Protein AF-A0A498KZR7-F1 (afdb_monomer_lite)

Secondary structure (DSSP, 8-state):
------EEEETTEEEESSS-EEEEEEE-TTS-TTT-HHHHHHHHHHHHHHTT--EEEEEE---STHHHHHHHHHHHHT--EEE----HHHHGGGHHHHHHHHHHHH-SEEEEEE-S--HHHHHHHHHHHHHT-GGGEEEEETTTS-GGGGGS----TT-

Sequence (159 aa):
MSTTAPSRSWHGVQITEQDGLSVAIVGSRSFPFEQAPVRCVEAVGQALLDTGWPVAEVVSGGADGVDTAAAALADVGNIPLTVLEPDWDTYGEAAGPRRNTKIVRRADAVLAFWNETSPGTRDTLAKARAVLGDDQIALRGIGDADPDLQLIDPVDPNQ

Structure (mmCIF, N/CA/C/O backbone):
data_AF-A0A498KZR7-F1
#
_entry.id   AF-A0A498KZR7-F1
#
loop_
_atom_site.group_PDB
_atom_site.id
_atom_site.type_symbol
_atom_site.label_atom_id
_atom_site.label_alt_id
_atom_site.label_comp_id
_atom_site.label_asym_id
_atom_site.label_entity_id
_atom_site.label_seq_id
_atom_site.pdbx_PDB_ins_code
_atom_site.Cartn_x
_atom_site.Cartn_y
_atom_site.Cartn_z
_atom_site.occupancy
_atom_site.B_iso_or_equiv
_atom_site.auth_seq_id
_atom_site.auth_comp_id
_atom_site.auth_asym_id
_atom_site.auth_atom_id
_atom_site.pdbx_PDB_model_num
ATOM 1 N N . MET A 1 1 ? -35.722 -3.483 10.105 1.00 39.53 1 MET A N 1
ATOM 2 C CA . MET A 1 1 ? -34.731 -4.271 10.863 1.00 39.53 1 MET A CA 1
ATOM 3 C C . MET A 1 1 ? -33.379 -3.893 10.286 1.00 39.53 1 MET A C 1
ATOM 5 O O . MET A 1 1 ? -33.073 -4.339 9.191 1.00 39.53 1 MET A O 1
ATOM 9 N N . SER A 1 2 ? -32.665 -2.955 10.916 1.00 44.94 2 SER A N 1
ATOM 10 C CA . SER A 1 2 ? -31.306 -2.596 10.488 1.00 44.94 2 SER A CA 1
ATOM 11 C C . SER A 1 2 ? -30.377 -3.700 10.954 1.00 44.94 2 SER A C 1
ATOM 13 O O . SER A 1 2 ? -30.120 -3.824 12.148 1.00 44.94 2 SER A O 1
ATOM 15 N N . THR A 1 3 ? -29.935 -4.536 10.024 1.00 46.62 3 THR A N 1
ATOM 16 C CA . THR A 1 3 ? -28.820 -5.446 10.257 1.00 46.62 3 THR A CA 1
ATOM 17 C C . THR A 1 3 ? -27.573 -4.574 10.324 1.00 46.62 3 THR A C 1
ATOM 19 O O . THR A 1 3 ? -27.118 -4.082 9.297 1.00 46.62 3 THR A O 1
ATOM 22 N N . THR A 1 4 ? -27.078 -4.290 11.527 1.00 52.12 4 THR A N 1
ATOM 23 C CA . THR A 1 4 ? -25.771 -3.650 11.700 1.00 52.12 4 THR A CA 1
ATOM 24 C C . THR A 1 4 ? -24.733 -4.574 11.068 1.00 52.12 4 THR A C 1
ATOM 26 O O . THR A 1 4 ? -24.660 -5.743 11.453 1.00 52.12 4 THR A O 1
ATOM 29 N N . ALA A 1 5 ? -23.991 -4.098 10.067 1.00 55.53 5 ALA A N 1
ATOM 30 C CA . ALA A 1 5 ? -22.894 -4.870 9.496 1.00 55.53 5 ALA A CA 1
ATOM 31 C C . ALA A 1 5 ? -21.871 -5.263 10.566 1.00 55.53 5 ALA A C 1
ATOM 33 O O . ALA A 1 5 ? -21.734 -4.559 11.573 1.00 55.53 5 ALA A O 1
ATOM 34 N N . PRO A 1 6 ? -21.134 -6.364 10.355 1.00 58.59 6 PRO A N 1
ATOM 35 C CA . PRO A 1 6 ? -20.014 -6.703 11.212 1.00 58.59 6 PRO A CA 1
ATOM 36 C C . PRO A 1 6 ? -18.941 -5.608 11.103 1.00 58.59 6 PRO A C 1
ATOM 38 O O . PRO A 1 6 ? -18.223 -5.514 10.111 1.00 58.59 6 PRO A O 1
ATOM 41 N N . SER A 1 7 ? -18.842 -4.776 12.138 1.00 70.38 7 SER A N 1
ATOM 42 C CA . SER A 1 7 ? -17.731 -3.855 12.360 1.00 70.38 7 SER A CA 1
ATOM 43 C C . SER A 1 7 ? -16.941 -4.310 13.584 1.00 70.38 7 SER A C 1
ATOM 45 O O . SER A 1 7 ? -17.507 -4.723 14.602 1.00 70.38 7 SER A O 1
ATOM 47 N N . ARG A 1 8 ? -15.610 -4.296 13.482 1.00 82.25 8 ARG A N 1
ATOM 48 C CA . ARG A 1 8 ? -14.709 -4.624 14.593 1.00 82.25 8 ARG A CA 1
ATOM 49 C C . ARG A 1 8 ? -13.479 -3.735 14.569 1.00 82.25 8 ARG A C 1
ATOM 51 O O . ARG A 1 8 ? -13.087 -3.231 13.525 1.00 82.25 8 ARG A O 1
ATOM 58 N N . SER A 1 9 ? -12.838 -3.585 15.719 1.00 78.38 9 SER A N 1
ATOM 59 C CA . SER A 1 9 ? -11.558 -2.891 15.828 1.00 78.38 9 SER A CA 1
ATOM 60 C C . SER A 1 9 ? -10.420 -3.894 15.984 1.00 78.38 9 SER A C 1
ATOM 62 O O . SER A 1 9 ? -10.480 -4.748 16.871 1.00 78.38 9 SER A O 1
ATOM 64 N N . TRP A 1 10 ? -9.363 -3.755 15.191 1.00 77.69 10 TRP A N 1
ATOM 65 C CA . TRP A 1 10 ? -8.084 -4.430 15.417 1.00 77.69 10 TRP A CA 1
ATOM 66 C C . TRP A 1 10 ? -7.028 -3.373 15.722 1.00 77.69 10 TRP A C 1
ATOM 68 O O . TRP A 1 10 ? -6.787 -2.510 14.890 1.00 77.69 10 TRP A O 1
ATOM 78 N N . HIS A 1 11 ? -6.453 -3.386 16.930 1.00 75.12 11 HIS A N 1
ATOM 79 C CA . HIS A 1 11 ? -5.460 -2.389 17.369 1.00 75.12 11 HIS A CA 1
ATOM 80 C C . HIS A 1 11 ? -5.849 -0.929 17.033 1.00 75.12 11 HIS A C 1
ATOM 82 O O . HIS A 1 11 ? -5.012 -0.117 16.668 1.00 75.12 11 HIS A O 1
ATOM 88 N N . GLY A 1 12 ? -7.142 -0.596 17.132 1.00 78.62 12 GLY A N 1
ATOM 89 C CA . GLY A 1 12 ? -7.685 0.729 16.797 1.00 78.62 12 GLY A CA 1
ATOM 90 C C . GLY A 1 12 ? -8.119 0.914 15.335 1.00 78.62 12 GLY A C 1
ATOM 91 O O . GLY A 1 12 ? -9.002 1.734 15.082 1.00 78.62 12 GLY A O 1
ATOM 92 N N . VAL A 1 13 ? -7.598 0.116 14.396 1.00 81.75 13 VAL A N 1
ATOM 93 C CA . VAL A 1 13 ? -8.016 0.123 12.986 1.00 81.75 13 VAL A CA 1
ATOM 94 C C . VAL A 1 13 ? -9.455 -0.367 12.902 1.00 81.75 13 VAL A C 1
ATOM 96 O O . VAL A 1 13 ? -9.784 -1.452 13.395 1.00 81.75 13 VAL A O 1
ATOM 99 N N . GLN A 1 14 ? -10.321 0.441 12.294 1.00 85.19 14 GLN A N 1
ATOM 100 C CA . GLN A 1 14 ? -11.711 0.067 12.063 1.00 85.19 14 GLN A CA 1
ATOM 101 C C . GLN A 1 14 ? -11.772 -0.883 10.870 1.00 85.19 14 GLN A C 1
ATOM 103 O O . GLN A 1 14 ? -11.414 -0.496 9.764 1.00 85.19 14 GLN A O 1
ATOM 108 N N . ILE A 1 15 ? -12.225 -2.114 11.092 1.00 86.19 15 ILE A N 1
ATOM 109 C CA . ILE A 1 15 ? -12.448 -3.109 10.044 1.00 86.19 15 ILE A CA 1
ATOM 110 C C . ILE A 1 15 ? -13.954 -3.253 9.847 1.00 86.19 15 ILE A C 1
ATOM 112 O O . ILE A 1 15 ? -14.672 -3.599 10.790 1.00 86.19 15 ILE A O 1
ATOM 116 N N . THR A 1 16 ? -14.435 -2.987 8.636 1.00 85.88 16 THR A N 1
ATOM 117 C CA . THR A 1 16 ? -15.866 -3.028 8.316 1.00 85.88 16 THR A CA 1
ATOM 118 C C . THR A 1 16 ? -16.101 -3.456 6.873 1.00 85.88 16 THR A C 1
ATOM 120 O O . THR A 1 16 ? -15.510 -2.909 5.948 1.00 85.88 16 THR A O 1
ATOM 123 N N . GLU A 1 17 ? -16.984 -4.437 6.679 1.00 75.50 17 GLU A N 1
ATOM 124 C CA . GLU A 1 17 ? -17.367 -4.909 5.340 1.00 75.50 17 GLU A CA 1
ATOM 125 C C . GLU A 1 17 ? -18.288 -3.915 4.614 1.00 75.50 17 GLU A C 1
ATOM 127 O O . GLU A 1 17 ? -18.304 -3.862 3.387 1.00 75.50 17 GLU A O 1
ATOM 132 N N . GLN A 1 18 ? -19.063 -3.125 5.365 1.00 72.94 18 GLN A N 1
ATOM 133 C CA . GLN A 1 18 ? -19.881 -2.031 4.834 1.00 72.94 18 GLN A CA 1
ATOM 134 C C . GLN A 1 18 ? -19.150 -0.703 5.048 1.00 72.94 18 GLN A C 1
ATOM 136 O O . GLN A 1 18 ? -18.655 -0.445 6.143 1.00 72.94 18 GLN A O 1
ATOM 141 N N . ASP A 1 19 ? -19.073 0.126 4.006 1.00 81.81 19 ASP A N 1
ATOM 142 C CA . ASP A 1 19 ? -18.469 1.471 4.015 1.00 81.81 19 ASP A CA 1
ATOM 143 C C . ASP A 1 19 ? -16.951 1.536 4.309 1.00 81.81 19 ASP A C 1
ATOM 145 O O . ASP A 1 19 ? -16.396 2.623 4.475 1.00 81.81 19 ASP A O 1
ATOM 149 N N . GLY A 1 20 ? -16.264 0.389 4.361 1.00 91.12 20 GLY A N 1
ATOM 150 C CA . GLY A 1 20 ? -14.807 0.313 4.474 1.00 91.12 20 GLY A CA 1
ATOM 151 C C . GLY A 1 20 ? -14.112 0.453 3.119 1.00 91.12 20 GLY A C 1
ATOM 152 O O . GLY A 1 20 ? -14.661 0.090 2.081 1.00 91.12 20 GLY A O 1
ATOM 153 N N . LEU A 1 21 ? -12.885 0.966 3.138 1.00 97.19 21 LEU A N 1
ATOM 154 C CA . LEU A 1 21 ? -12.061 1.168 1.954 1.00 97.19 21 LEU A CA 1
ATOM 155 C C . LEU A 1 21 ? -11.276 -0.095 1.599 1.00 97.19 21 LEU A C 1
ATOM 157 O O . LEU A 1 21 ? -10.760 -0.798 2.475 1.00 97.19 21 LEU A O 1
ATOM 161 N N . SER A 1 22 ? -11.113 -0.330 0.302 1.00 98.12 22 SER A N 1
ATOM 162 C CA . SER A 1 22 ? -10.082 -1.214 -0.230 1.00 98.12 22 SER A CA 1
ATOM 163 C C . SER A 1 22 ? -8.754 -0.463 -0.210 1.00 98.12 22 SER A C 1
ATOM 165 O O . SER A 1 22 ? -8.512 0.398 -1.059 1.00 98.12 22 SER A O 1
ATOM 167 N N . VAL A 1 23 ? -7.892 -0.741 0.768 1.00 98.56 23 VAL A N 1
ATOM 168 C CA . VAL A 1 23 ? -6.634 -0.001 0.939 1.00 98.56 23 VAL A CA 1
ATOM 169 C C . VAL A 1 23 ? -5.493 -0.769 0.287 1.00 98.56 23 VAL A C 1
ATOM 171 O O . VAL A 1 23 ? -5.151 -1.875 0.703 1.00 98.56 23 VAL A O 1
ATOM 174 N N . ALA A 1 24 ? -4.865 -0.177 -0.727 1.00 98.75 24 ALA A N 1
ATOM 175 C CA . ALA A 1 24 ? -3.636 -0.720 -1.281 1.00 98.75 24 ALA A CA 1
ATOM 176 C C . ALA A 1 24 ? -2.450 -0.393 -0.376 1.00 98.75 24 ALA A C 1
ATOM 178 O O . ALA A 1 24 ? -2.153 0.780 -0.161 1.00 98.75 24 ALA A O 1
ATOM 179 N N . ILE A 1 25 ? -1.741 -1.415 0.095 1.00 98.56 25 ILE A N 1
ATOM 180 C CA . ILE A 1 25 ? -0.497 -1.254 0.848 1.00 98.56 25 ILE A CA 1
ATOM 181 C C . ILE A 1 25 ? 0.647 -1.730 -0.039 1.00 98.56 25 ILE A C 1
ATOM 183 O O . ILE A 1 25 ? 0.703 -2.894 -0.428 1.00 98.56 25 ILE A O 1
ATOM 187 N N . VAL A 1 26 ? 1.537 -0.810 -0.406 1.00 98.25 26 VAL A N 1
ATOM 188 C CA . VAL A 1 26 ? 2.586 -1.042 -1.410 1.00 98.25 26 VAL A CA 1
ATOM 189 C C . VAL A 1 26 ? 3.891 -0.384 -0.997 1.00 98.25 26 VAL A C 1
ATOM 191 O O . VAL A 1 26 ? 3.899 0.609 -0.271 1.00 98.25 26 VAL A O 1
ATOM 194 N N . GLY A 1 27 ? 5.021 -0.855 -1.515 1.00 95.50 27 GLY A N 1
ATOM 195 C CA . GLY A 1 27 ? 6.265 -0.140 -1.267 1.00 95.50 27 GLY A CA 1
ATOM 196 C C . GLY A 1 27 ? 7.527 -0.819 -1.764 1.00 95.50 27 GLY A C 1
ATOM 197 O O . GLY A 1 27 ? 7.491 -1.631 -2.685 1.00 95.50 27 GLY A O 1
ATOM 198 N N . SER A 1 28 ? 8.666 -0.385 -1.224 1.00 93.06 28 SER A N 1
ATOM 199 C CA . SER A 1 28 ? 9.974 -0.907 -1.632 1.00 93.06 28 SER A CA 1
ATOM 200 C C . SER A 1 28 ? 10.180 -2.349 -1.175 1.00 93.06 28 SER A C 1
ATOM 202 O O . SER A 1 28 ? 9.816 -2.717 -0.059 1.00 93.06 28 SER A O 1
ATOM 204 N N . ARG A 1 29 ? 10.897 -3.120 -1.995 1.00 92.44 29 ARG A N 1
ATOM 205 C CA . ARG A 1 29 ? 11.404 -4.451 -1.626 1.00 92.44 29 ARG A CA 1
ATOM 206 C C . ARG A 1 29 ? 12.523 -4.396 -0.589 1.00 92.44 29 ARG A C 1
ATOM 208 O O . ARG A 1 29 ? 12.755 -5.370 0.102 1.00 92.44 29 ARG A O 1
ATOM 215 N N . SER A 1 30 ? 13.177 -3.241 -0.447 1.00 89.19 30 SER A N 1
ATOM 216 C CA . SER A 1 30 ? 14.202 -3.011 0.578 1.00 89.19 30 SER A CA 1
ATOM 217 C C . SER A 1 30 ? 13.623 -2.807 1.984 1.00 89.19 30 SER A C 1
ATOM 219 O O . SER A 1 30 ? 14.363 -2.469 2.901 1.00 89.19 30 SER A O 1
ATOM 221 N N . PHE A 1 31 ? 12.300 -2.895 2.155 1.00 89.19 31 PHE A N 1
ATOM 222 C CA . PHE A 1 31 ? 11.686 -2.869 3.478 1.00 89.19 31 PHE A CA 1
ATOM 223 C C . PHE A 1 31 ? 12.055 -4.165 4.213 1.00 89.19 31 PHE A C 1
ATOM 225 O O . PHE A 1 31 ? 11.819 -5.238 3.655 1.00 89.19 31 PHE A O 1
ATOM 232 N N . PRO A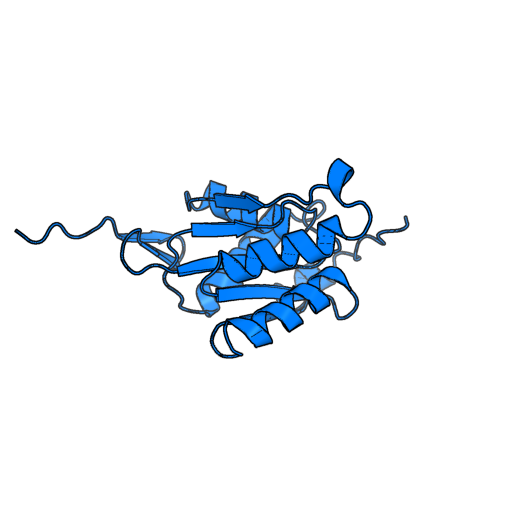 1 32 ? 12.639 -4.097 5.421 1.00 89.75 32 PRO A N 1
ATOM 233 C CA . PRO A 1 32 ? 13.440 -5.188 5.979 1.00 89.75 32 PRO A CA 1
ATOM 234 C C . PRO A 1 32 ? 12.595 -6.278 6.662 1.00 89.75 32 PRO A C 1
ATOM 236 O O . PRO A 1 32 ? 12.803 -6.628 7.826 1.00 89.75 32 PRO A O 1
ATOM 239 N N . PHE A 1 33 ? 11.605 -6.815 5.945 1.00 90.12 33 PHE A N 1
ATOM 240 C CA . PHE A 1 33 ? 10.659 -7.786 6.493 1.00 90.12 33 PHE A CA 1
ATOM 241 C C . PHE A 1 33 ? 11.346 -9.075 6.952 1.00 90.12 33 PHE A C 1
ATOM 243 O O . PHE A 1 33 ? 10.995 -9.610 7.996 1.00 90.12 33 PHE A O 1
ATOM 250 N N . GLU A 1 34 ? 12.345 -9.564 6.217 1.00 88.75 34 GLU A N 1
ATOM 251 C CA . GLU A 1 34 ? 13.071 -10.778 6.605 1.00 88.75 34 GLU A CA 1
ATOM 252 C C . GLU A 1 34 ? 13.878 -10.589 7.897 1.00 88.75 34 GLU A C 1
ATOM 254 O O . GLU A 1 34 ? 13.995 -11.517 8.697 1.00 88.75 34 GLU A O 1
ATOM 259 N N . GLN A 1 35 ? 14.415 -9.386 8.122 1.00 88.81 35 GLN A N 1
ATOM 260 C CA . GLN A 1 35 ? 15.232 -9.082 9.297 1.00 88.81 35 GLN A CA 1
ATOM 261 C C . GLN A 1 35 ? 14.370 -8.799 10.533 1.00 88.81 35 GLN A C 1
ATOM 263 O O . GLN A 1 35 ? 14.739 -9.185 11.643 1.00 88.81 35 GLN A O 1
ATOM 268 N N . ALA A 1 36 ? 13.229 -8.125 10.362 1.00 90.12 36 ALA A N 1
ATOM 269 C CA . ALA A 1 36 ? 12.359 -7.727 11.465 1.00 90.12 36 ALA A CA 1
ATOM 270 C C . ALA A 1 36 ? 10.864 -7.839 11.115 1.00 90.12 36 ALA A C 1
ATOM 272 O O . ALA A 1 36 ? 10.152 -6.832 11.096 1.00 90.12 36 ALA A O 1
ATOM 273 N N . PRO A 1 37 ? 10.341 -9.061 10.910 1.00 91.38 37 PRO A N 1
ATOM 274 C CA . PRO A 1 37 ? 8.985 -9.268 10.402 1.00 91.38 37 PRO A CA 1
ATOM 275 C C . PRO A 1 37 ? 7.913 -8.689 11.328 1.00 91.38 37 PRO A C 1
ATOM 277 O O . PRO A 1 37 ? 6.992 -8.025 10.864 1.00 91.38 37 PRO A O 1
ATOM 280 N N . VAL A 1 38 ? 8.060 -8.875 12.645 1.00 91.50 38 VAL A N 1
ATOM 281 C CA . VAL A 1 38 ? 7.106 -8.349 13.637 1.00 91.50 38 VAL A CA 1
ATOM 282 C C . VAL A 1 38 ? 7.059 -6.822 13.589 1.00 91.50 38 VAL A C 1
ATOM 284 O O . VAL A 1 38 ? 5.981 -6.258 13.429 1.00 91.50 38 VAL A O 1
ATOM 287 N N . ARG A 1 39 ? 8.222 -6.158 13.624 1.00 89.50 39 ARG A N 1
ATOM 288 C CA . ARG A 1 39 ? 8.304 -4.689 13.564 1.00 89.50 39 ARG A CA 1
ATOM 289 C C . ARG A 1 39 ? 7.777 -4.143 12.247 1.00 89.50 39 ARG A C 1
ATOM 291 O O . ARG A 1 39 ? 7.112 -3.119 12.228 1.00 89.50 39 ARG A O 1
ATOM 298 N N . CYS A 1 40 ? 8.039 -4.831 11.140 1.00 91.88 40 CYS A N 1
ATOM 299 C CA . CYS A 1 40 ? 7.493 -4.473 9.839 1.00 91.88 40 CYS A CA 1
ATOM 300 C C . CYS A 1 40 ? 5.959 -4.539 9.820 1.00 91.88 40 CYS A C 1
ATOM 302 O O . CYS A 1 40 ? 5.325 -3.627 9.294 1.00 91.88 40 CYS A O 1
ATOM 304 N N . VAL A 1 41 ? 5.354 -5.572 10.413 1.00 94.06 41 VAL A N 1
ATOM 305 C CA . VAL A 1 41 ? 3.890 -5.665 10.545 1.00 94.06 41 VAL A CA 1
ATOM 306 C C . VAL A 1 41 ? 3.345 -4.560 11.450 1.00 94.06 41 VAL A C 1
ATOM 308 O O . VAL A 1 41 ? 2.359 -3.921 11.090 1.00 94.06 41 VAL A O 1
ATOM 311 N N . GLU A 1 42 ? 3.993 -4.293 12.585 1.00 91.31 42 GLU A N 1
ATOM 312 C CA . GLU A 1 42 ? 3.615 -3.210 13.504 1.00 91.31 42 GLU A CA 1
ATOM 313 C C . GLU A 1 42 ? 3.698 -1.838 12.827 1.00 91.31 42 GLU A C 1
ATOM 315 O O . GLU A 1 42 ? 2.752 -1.061 12.901 1.00 91.31 42 GLU A O 1
ATOM 320 N N . ALA A 1 43 ? 4.776 -1.572 12.092 1.00 91.81 43 ALA A N 1
ATOM 321 C CA . ALA A 1 43 ? 4.986 -0.352 11.321 1.00 91.81 43 ALA A CA 1
ATOM 322 C C . ALA A 1 43 ? 3.891 -0.130 10.267 1.00 91.81 43 ALA A C 1
ATOM 324 O O . ALA A 1 43 ? 3.350 0.971 10.144 1.00 91.81 43 ALA A O 1
ATOM 325 N N . VAL A 1 44 ? 3.531 -1.176 9.513 1.00 95.12 44 VAL A N 1
ATOM 326 C CA . VAL A 1 44 ? 2.440 -1.093 8.530 1.00 95.12 44 VAL A CA 1
ATOM 327 C C . VAL A 1 44 ? 1.090 -0.910 9.224 1.00 95.12 44 VAL A C 1
ATOM 329 O O . VAL A 1 44 ? 0.302 -0.064 8.801 1.00 95.12 44 VAL A O 1
ATOM 332 N N . GLY A 1 45 ? 0.835 -1.645 10.307 1.00 94.12 45 GLY A N 1
ATOM 333 C CA . GLY A 1 45 ? -0.391 -1.530 11.094 1.00 94.12 45 GLY A CA 1
ATOM 334 C C . GLY A 1 45 ? -0.570 -0.144 11.713 1.00 94.12 45 GLY A C 1
ATOM 335 O O . GLY A 1 45 ? -1.656 0.427 11.629 1.00 94.12 45 GLY A O 1
ATOM 336 N N . GLN A 1 46 ? 0.498 0.432 12.265 1.00 92.00 46 GLN A N 1
ATOM 337 C CA . GLN A 1 46 ? 0.491 1.775 12.836 1.00 92.00 46 GLN A CA 1
ATOM 338 C C . GLN A 1 46 ? 0.282 2.836 11.755 1.00 92.00 46 GLN A C 1
ATOM 340 O O . GLN A 1 46 ? -0.562 3.712 11.914 1.00 92.00 46 GLN A O 1
ATOM 345 N N . ALA A 1 47 ? 0.975 2.734 10.619 1.00 94.69 47 ALA A N 1
ATOM 346 C CA . ALA A 1 47 ? 0.770 3.671 9.521 1.00 94.69 47 ALA A CA 1
ATOM 347 C C . ALA A 1 47 ? -0.661 3.614 8.970 1.00 94.69 47 ALA A C 1
ATOM 349 O O . ALA A 1 47 ? -1.212 4.655 8.617 1.00 94.69 47 ALA A O 1
ATOM 350 N N . LEU A 1 48 ? -1.264 2.421 8.917 1.00 95.06 48 LEU A N 1
ATOM 351 C CA . LEU A 1 48 ? -2.664 2.237 8.543 1.00 95.06 48 LEU A CA 1
ATOM 352 C C . LEU A 1 48 ? -3.600 2.869 9.578 1.00 95.06 48 LEU A C 1
ATOM 354 O O . LEU A 1 48 ? -4.523 3.585 9.199 1.00 95.06 48 LEU A O 1
ATOM 358 N N . LEU A 1 49 ? -3.337 2.674 10.871 1.00 92.50 49 LEU A N 1
ATOM 359 C CA . LEU A 1 49 ? -4.085 3.314 11.952 1.00 92.50 49 LEU A CA 1
ATOM 360 C C . LEU A 1 49 ? -4.037 4.845 11.858 1.00 92.50 49 LEU A C 1
ATOM 362 O O . LEU A 1 49 ? -5.078 5.492 11.967 1.00 92.50 49 LEU A O 1
ATOM 366 N N . ASP A 1 50 ? -2.861 5.417 11.597 1.00 91.88 50 ASP A N 1
ATOM 367 C CA . ASP A 1 50 ? -2.657 6.866 11.489 1.00 91.88 50 ASP A CA 1
ATOM 368 C C . ASP A 1 50 ? -3.468 7.504 10.354 1.00 91.88 50 ASP A C 1
ATOM 370 O O . ASP A 1 50 ? -3.746 8.703 10.395 1.00 91.88 50 ASP A O 1
ATOM 374 N N . THR A 1 51 ? -3.843 6.730 9.329 1.00 94.56 51 THR A N 1
ATOM 375 C CA . THR A 1 51 ? -4.709 7.237 8.252 1.00 94.56 51 THR A CA 1
ATOM 376 C C . THR A 1 51 ? -6.127 7.537 8.738 1.00 94.56 51 THR A C 1
ATOM 378 O O . THR A 1 51 ? -6.824 8.353 8.138 1.00 94.56 51 THR A O 1
ATOM 381 N N . GLY A 1 52 ? -6.577 6.867 9.805 1.00 93.62 52 GLY A N 1
ATOM 382 C CA . GLY A 1 52 ? -7.962 6.914 10.268 1.00 93.62 52 GLY A CA 1
ATOM 383 C C . GLY A 1 52 ? -8.970 6.285 9.299 1.00 93.62 52 GLY A C 1
ATOM 384 O O . GLY A 1 52 ? -10.176 6.419 9.513 1.00 93.62 52 GLY A O 1
ATOM 385 N N . TRP A 1 53 ? -8.515 5.613 8.237 1.00 95.12 53 TRP A N 1
ATOM 386 C CA . TRP A 1 53 ? -9.399 5.001 7.253 1.00 95.12 53 TRP A CA 1
ATOM 387 C C . TRP A 1 53 ? -10.102 3.762 7.825 1.00 95.12 53 TRP A C 1
ATOM 389 O O . TRP A 1 53 ? -9.446 2.902 8.421 1.00 95.12 53 TRP A O 1
ATOM 399 N N . PRO A 1 54 ? -11.426 3.618 7.629 1.00 94.50 54 PRO A N 1
ATOM 400 C CA . PRO A 1 54 ? -12.087 2.338 7.825 1.00 94.50 54 PRO A CA 1
ATOM 401 C C . PRO A 1 54 ? -11.659 1.382 6.707 1.00 94.50 54 PRO A C 1
ATOM 403 O O . PRO A 1 54 ? -11.682 1.748 5.535 1.00 94.50 54 PRO A O 1
ATOM 406 N N . VAL A 1 55 ? -11.276 0.158 7.051 1.00 96.56 55 VAL A N 1
ATOM 407 C CA . VAL A 1 55 ? -10.689 -0.816 6.122 1.00 96.56 55 VAL A CA 1
ATOM 408 C C . VAL A 1 55 ? -11.665 -1.964 5.889 1.00 96.56 55 VAL A C 1
ATOM 410 O O . VAL A 1 55 ? -12.087 -2.629 6.834 1.00 96.56 55 VAL A O 1
ATOM 413 N N . ALA A 1 56 ? -12.005 -2.216 4.628 1.00 97.31 56 ALA A N 1
ATOM 414 C CA . ALA A 1 56 ? -12.742 -3.410 4.216 1.00 97.31 56 ALA A CA 1
ATOM 415 C C . ALA A 1 56 ? -11.794 -4.536 3.793 1.00 97.31 56 ALA A C 1
ATOM 417 O O . ALA A 1 56 ? -12.048 -5.703 4.082 1.00 97.31 56 ALA A O 1
ATOM 418 N N . GLU A 1 57 ? -10.689 -4.191 3.132 1.00 97.62 57 GLU A N 1
ATOM 419 C CA . GLU A 1 57 ? -9.691 -5.145 2.658 1.00 97.62 57 GLU A CA 1
ATOM 420 C C . GLU A 1 57 ? -8.327 -4.482 2.435 1.00 97.62 57 GLU A C 1
ATOM 422 O O . GLU A 1 57 ? -8.218 -3.260 2.287 1.00 97.62 57 GLU A O 1
ATOM 427 N N . VAL A 1 58 ? -7.294 -5.316 2.346 1.00 98.50 58 VAL A N 1
ATOM 428 C CA . VAL A 1 58 ? -5.954 -4.939 1.898 1.00 98.50 58 VAL A CA 1
ATOM 429 C C . VAL A 1 58 ? -5.752 -5.408 0.458 1.00 98.50 58 VAL A C 1
ATOM 431 O O . VAL A 1 58 ? -6.008 -6.565 0.122 1.00 98.50 58 VAL A O 1
ATOM 434 N N . VAL A 1 59 ? -5.233 -4.523 -0.390 1.00 98.75 59 VAL A N 1
ATOM 435 C CA . VAL A 1 59 ? -4.770 -4.849 -1.745 1.00 98.75 59 VAL A CA 1
ATOM 436 C C . VAL A 1 59 ? -3.242 -4.787 -1.773 1.00 98.75 59 VAL A C 1
ATOM 438 O O . VAL A 1 59 ? -2.648 -3.775 -1.412 1.00 98.75 59 VAL A O 1
ATOM 441 N N . SER A 1 60 ? -2.588 -5.850 -2.228 1.00 98.19 60 SER A N 1
ATOM 442 C CA . SER A 1 60 ? -1.126 -5.940 -2.328 1.00 98.19 60 SER A CA 1
ATOM 443 C C . SER A 1 60 ? -0.704 -6.390 -3.727 1.00 98.19 60 SER A C 1
ATOM 445 O O . SER A 1 60 ? -1.477 -6.980 -4.478 1.00 98.19 60 SER A O 1
ATOM 447 N N . GLY A 1 61 ? 0.530 -6.086 -4.112 1.00 96.88 61 GLY A N 1
ATOM 448 C CA . GLY A 1 61 ? 1.173 -6.576 -5.321 1.00 96.88 61 GLY A CA 1
ATOM 449 C C . GLY A 1 61 ? 1.986 -7.857 -5.181 1.00 96.88 61 GLY A C 1
ATOM 450 O O . GLY A 1 61 ? 2.558 -8.278 -6.186 1.00 96.88 61 GLY A O 1
ATOM 451 N N . GLY A 1 62 ? 2.084 -8.427 -3.976 1.00 95.69 62 GLY A N 1
ATOM 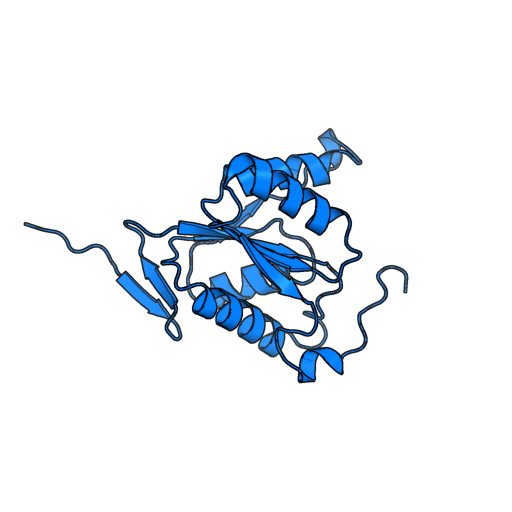452 C CA . GLY A 1 62 ? 2.737 -9.721 -3.741 1.00 95.69 62 GLY A CA 1
ATOM 453 C C . GLY A 1 62 ? 4.253 -9.733 -3.955 1.00 95.69 62 GLY A C 1
ATOM 454 O O . GLY A 1 62 ? 4.815 -10.771 -4.277 1.00 95.69 62 GLY A O 1
ATOM 455 N N . ALA A 1 63 ? 4.919 -8.581 -3.844 1.00 95.25 63 ALA A N 1
ATOM 456 C CA . ALA A 1 63 ? 6.379 -8.510 -3.864 1.00 95.25 63 ALA A CA 1
ATOM 457 C C . ALA A 1 63 ? 6.981 -8.732 -2.461 1.00 95.25 63 ALA A C 1
ATOM 459 O O . ALA A 1 63 ? 6.265 -8.805 -1.462 1.00 95.25 63 ALA A O 1
ATOM 460 N N . ASP A 1 64 ? 8.309 -8.780 -2.388 1.00 95.12 64 ASP A N 1
ATOM 461 C CA . ASP A 1 64 ? 9.025 -8.787 -1.111 1.00 95.12 64 ASP A CA 1
ATOM 462 C C . ASP A 1 64 ? 8.909 -7.439 -0.377 1.00 95.12 64 ASP A C 1
ATOM 464 O O . ASP A 1 64 ? 8.572 -6.400 -0.961 1.00 95.12 64 ASP A O 1
ATOM 468 N N . GLY A 1 65 ? 9.238 -7.446 0.914 1.00 94.81 65 GLY A N 1
ATOM 469 C CA . GLY A 1 65 ? 9.289 -6.254 1.752 1.00 94.81 65 GLY A CA 1
ATOM 470 C C . GLY A 1 65 ? 7.900 -5.795 2.191 1.00 94.81 65 GLY A C 1
ATOM 471 O O . GLY A 1 65 ? 7.236 -6.467 2.979 1.00 94.81 65 GLY A O 1
ATOM 472 N N . VAL A 1 66 ? 7.462 -4.624 1.723 1.00 96.62 66 VAL A N 1
ATOM 473 C CA . VAL A 1 66 ? 6.206 -3.995 2.188 1.00 96.62 66 VAL A CA 1
ATOM 474 C C . VAL A 1 66 ? 4.990 -4.840 1.841 1.00 96.62 66 VAL A C 1
ATOM 476 O O . VAL A 1 66 ? 4.077 -4.963 2.649 1.00 96.62 66 VAL A O 1
ATOM 479 N N . ASP A 1 67 ? 4.980 -5.438 0.654 1.00 97.81 67 ASP A N 1
ATOM 480 C CA . ASP A 1 67 ? 3.892 -6.303 0.209 1.00 97.81 67 ASP A CA 1
ATOM 481 C C . ASP A 1 67 ? 3.812 -7.587 1.069 1.00 97.81 67 ASP A C 1
ATOM 483 O O . ASP A 1 67 ? 2.715 -8.014 1.434 1.00 97.81 67 ASP A O 1
ATOM 487 N N . THR A 1 68 ? 4.951 -8.137 1.511 1.00 98.19 68 THR A N 1
ATOM 488 C CA . THR A 1 68 ? 4.991 -9.237 2.493 1.00 98.19 68 THR A CA 1
ATOM 489 C C . THR A 1 68 ? 4.448 -8.804 3.856 1.00 98.19 68 THR A C 1
ATOM 491 O O . THR A 1 68 ? 3.635 -9.509 4.454 1.00 98.19 68 THR A O 1
ATOM 494 N N . ALA A 1 69 ? 4.839 -7.616 4.328 1.00 97.44 69 ALA A N 1
ATOM 495 C CA . ALA A 1 69 ? 4.329 -7.045 5.573 1.00 97.44 69 ALA A CA 1
ATOM 496 C C . ALA A 1 69 ? 2.817 -6.774 5.514 1.00 97.44 69 ALA A C 1
ATOM 498 O O . ALA A 1 69 ? 2.114 -7.026 6.489 1.00 97.44 69 ALA A O 1
ATOM 499 N N . ALA A 1 70 ? 2.304 -6.316 4.369 1.00 98.19 70 ALA A N 1
ATOM 500 C CA . ALA A 1 70 ? 0.879 -6.091 4.144 1.00 98.19 70 ALA A CA 1
ATOM 501 C C . ALA A 1 70 ? 0.079 -7.397 4.209 1.00 98.19 70 ALA A C 1
ATOM 503 O O . ALA A 1 70 ? -0.971 -7.445 4.849 1.00 98.19 70 ALA A O 1
ATOM 504 N N . ALA A 1 71 ? 0.588 -8.463 3.586 1.00 98.50 71 ALA A N 1
ATOM 505 C CA . ALA A 1 71 ? -0.033 -9.780 3.644 1.00 98.50 71 ALA A CA 1
ATOM 506 C C . ALA A 1 71 ? -0.043 -10.340 5.076 1.00 98.50 71 ALA A C 1
ATOM 508 O O . ALA A 1 71 ? -1.078 -10.808 5.546 1.00 98.50 71 ALA A O 1
ATOM 509 N N . ALA A 1 72 ? 1.079 -10.226 5.791 1.00 98.12 72 ALA A N 1
ATOM 510 C CA . ALA A 1 72 ? 1.180 -10.651 7.184 1.00 98.12 72 ALA A CA 1
ATOM 511 C C . ALA A 1 72 ? 0.249 -9.841 8.104 1.00 98.12 72 ALA A C 1
ATOM 513 O O . ALA A 1 72 ? -0.429 -10.423 8.946 1.00 98.12 72 ALA A O 1
ATOM 514 N N . LEU A 1 73 ? 0.155 -8.519 7.910 1.00 97.25 73 LEU A N 1
ATOM 515 C CA . LEU A 1 73 ? -0.797 -7.657 8.615 1.00 97.25 73 LEU A CA 1
ATOM 516 C C . LEU A 1 73 ? -2.245 -8.100 8.375 1.00 97.25 73 LEU A C 1
ATOM 518 O O . LEU A 1 73 ? -3.033 -8.169 9.319 1.00 97.25 73 LEU A O 1
ATOM 522 N N . ALA A 1 74 ? -2.600 -8.387 7.123 1.00 97.25 74 ALA A N 1
ATOM 523 C CA . ALA A 1 74 ? -3.943 -8.822 6.770 1.00 97.25 74 ALA A CA 1
ATOM 524 C C . ALA A 1 74 ? -4.292 -10.163 7.432 1.00 97.25 74 ALA A C 1
ATOM 526 O O . ALA A 1 74 ? -5.377 -10.294 7.995 1.00 97.25 74 ALA A O 1
ATOM 527 N N . ASP A 1 75 ? -3.354 -11.113 7.457 1.00 97.25 75 ASP A N 1
ATOM 528 C CA . ASP A 1 75 ? -3.526 -12.408 8.120 1.00 97.25 75 ASP A CA 1
ATOM 529 C C . ASP A 1 75 ? -3.745 -12.254 9.636 1.00 97.25 75 ASP A C 1
ATOM 531 O O . ASP A 1 75 ? -4.789 -12.647 10.161 1.00 97.25 75 ASP A O 1
ATOM 535 N N . VAL A 1 76 ? -2.836 -11.570 10.346 1.00 94.44 76 VAL A N 1
ATOM 536 C CA . VAL A 1 76 ? -2.963 -11.374 11.808 1.00 94.44 76 VAL A CA 1
ATOM 537 C C . VAL A 1 76 ? -4.156 -10.492 12.186 1.00 94.44 76 VAL A C 1
ATOM 539 O O . VAL A 1 76 ? -4.739 -10.634 13.264 1.00 94.44 76 VAL A O 1
ATOM 542 N N . GLY A 1 77 ? -4.521 -9.562 11.304 1.00 91.25 77 GLY A N 1
ATOM 543 C CA . GLY A 1 77 ? -5.686 -8.701 11.438 1.00 91.25 77 GLY A CA 1
ATOM 544 C C . GLY A 1 77 ? -6.989 -9.409 11.089 1.00 91.25 77 GLY A C 1
ATOM 545 O O . GLY A 1 77 ? -8.053 -8.911 11.456 1.00 91.25 77 GLY A O 1
ATOM 546 N N . ASN A 1 78 ? -6.936 -10.567 10.421 1.00 94.19 78 ASN A N 1
ATOM 547 C CA . ASN A 1 78 ? -8.055 -11.232 9.750 1.00 94.19 78 ASN A CA 1
ATOM 548 C C . ASN A 1 78 ? -8.808 -10.278 8.788 1.00 94.19 78 ASN A C 1
ATOM 550 O O . ASN A 1 78 ? -10.040 -10.233 8.742 1.00 94.19 78 ASN A O 1
ATOM 554 N N . ILE A 1 79 ? -8.053 -9.425 8.096 1.00 95.50 79 ILE A N 1
ATO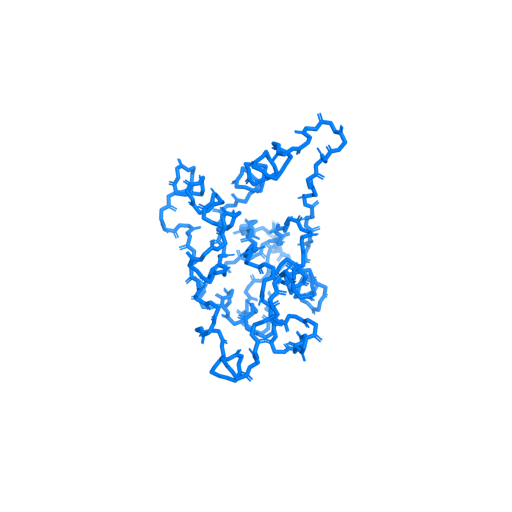M 555 C CA . ILE A 1 79 ? -8.541 -8.488 7.082 1.00 95.50 79 ILE A CA 1
ATOM 556 C C . ILE A 1 79 ? -8.519 -9.224 5.735 1.00 95.50 79 ILE A C 1
ATOM 558 O O . ILE A 1 79 ? -7.509 -9.855 5.420 1.00 95.50 79 ILE A O 1
ATOM 562 N N . PRO A 1 80 ? -9.587 -9.160 4.921 1.00 97.06 80 PRO A N 1
ATOM 563 C CA . PRO A 1 80 ? -9.559 -9.716 3.574 1.00 97.06 80 PRO A CA 1
ATOM 564 C C . PRO A 1 80 ? -8.360 -9.196 2.770 1.00 97.06 80 PRO A C 1
ATOM 566 O O . PRO A 1 80 ? -8.057 -8.004 2.800 1.00 97.06 80 PRO A O 1
ATOM 569 N N . LEU A 1 81 ? -7.681 -10.092 2.053 1.00 98.25 81 LEU A N 1
ATOM 570 C CA . LEU A 1 81 ? -6.480 -9.781 1.281 1.00 98.25 81 LEU A CA 1
ATOM 571 C C . LEU A 1 81 ? -6.696 -10.114 -0.196 1.00 98.25 81 LEU A C 1
ATOM 573 O O . LEU A 1 81 ? -7.003 -11.252 -0.549 1.00 98.25 81 LEU A O 1
ATOM 577 N N . THR A 1 82 ? -6.455 -9.135 -1.065 1.00 98.56 82 THR A N 1
ATOM 578 C CA . THR A 1 82 ? -6.350 -9.333 -2.512 1.00 98.56 82 THR A CA 1
ATOM 579 C C . THR A 1 82 ? -4.901 -9.125 -2.945 1.00 98.56 82 THR A C 1
ATOM 581 O 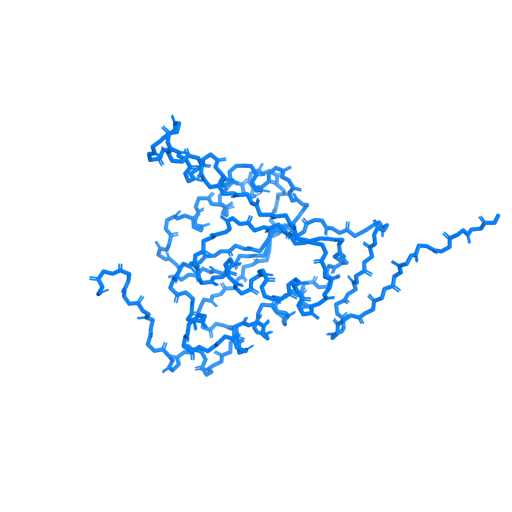O . THR A 1 82 ? -4.375 -8.018 -2.836 1.00 98.56 82 THR A O 1
ATOM 584 N N . VAL A 1 83 ? -4.262 -10.163 -3.493 1.00 98.50 83 VAL A N 1
ATOM 585 C CA . VAL A 1 83 ? -2.908 -10.068 -4.064 1.00 98.50 83 VAL A CA 1
ATOM 586 C C . VAL A 1 83 ? -2.988 -10.021 -5.590 1.00 98.50 83 VAL A C 1
ATOM 588 O O . VAL A 1 83 ? -3.569 -10.897 -6.226 1.00 98.50 83 VAL A O 1
ATOM 591 N N . LEU A 1 84 ? -2.414 -8.978 -6.187 1.00 98.12 84 LEU A N 1
ATOM 592 C CA . LEU A 1 84 ? -2.350 -8.762 -7.629 1.00 98.12 84 LEU A CA 1
ATOM 593 C C . LEU A 1 84 ? -0.915 -8.956 -8.109 1.00 98.12 84 LEU A C 1
ATOM 595 O O . LEU A 1 84 ? -0.134 -8.008 -8.142 1.00 98.12 84 LEU A O 1
ATOM 599 N N . GLU A 1 85 ? -0.579 -10.175 -8.512 1.00 96.31 85 GLU A N 1
ATOM 600 C CA . GLU A 1 85 ? 0.762 -10.495 -8.992 1.00 96.31 85 GLU A CA 1
ATOM 601 C C . GLU A 1 85 ? 1.015 -9.965 -10.421 1.00 96.31 85 GLU A C 1
ATOM 603 O O . GLU A 1 85 ? 0.093 -9.847 -11.243 1.00 96.31 85 GLU A O 1
ATOM 608 N N . PRO A 1 86 ? 2.264 -9.590 -10.745 1.00 96.56 86 PRO A N 1
ATOM 609 C CA . PRO A 1 86 ? 2.662 -9.265 -12.110 1.00 96.56 86 PRO A CA 1
ATOM 610 C C . PRO A 1 86 ? 2.695 -10.514 -13.007 1.00 96.56 86 PRO A C 1
ATOM 612 O O . PRO A 1 86 ? 3.304 -11.523 -12.675 1.00 96.56 86 PRO A O 1
ATOM 615 N N . ASP A 1 87 ? 2.099 -10.406 -14.194 1.00 96.00 87 ASP A N 1
ATOM 616 C CA . ASP A 1 87 ? 2.105 -11.451 -15.228 1.00 96.00 87 ASP A CA 1
ATOM 617 C C . ASP A 1 87 ? 3.325 -11.281 -16.150 1.00 96.00 87 ASP A C 1
ATOM 619 O O . ASP A 1 87 ? 3.259 -10.633 -17.203 1.00 96.00 87 ASP A O 1
ATOM 623 N N . TRP A 1 88 ? 4.472 -11.774 -15.674 1.00 95.62 88 TRP A N 1
ATOM 624 C CA . TRP A 1 88 ? 5.759 -11.673 -16.368 1.00 95.62 88 TRP A CA 1
ATOM 625 C C . TRP A 1 88 ? 5.797 -12.485 -17.662 1.00 95.62 88 TRP A C 1
ATOM 627 O O . TRP A 1 88 ? 6.372 -12.011 -18.641 1.00 95.62 88 TRP A O 1
ATOM 637 N N . ASP A 1 89 ? 5.146 -13.648 -17.687 1.00 97.19 89 ASP A N 1
ATOM 638 C CA . ASP A 1 89 ? 5.125 -14.539 -18.850 1.00 97.19 89 ASP A CA 1
ATOM 639 C C . ASP A 1 89 ? 4.464 -13.870 -20.059 1.00 97.19 89 ASP A C 1
ATOM 641 O O . ASP A 1 89 ? 4.945 -13.986 -21.188 1.00 97.19 89 ASP A O 1
ATOM 645 N N . THR A 1 90 ? 3.386 -13.114 -19.829 1.00 97.31 90 THR A N 1
ATOM 646 C CA . THR A 1 90 ? 2.647 -12.451 -20.909 1.00 97.31 90 THR A CA 1
ATOM 647 C C . THR A 1 90 ? 3.241 -11.095 -21.286 1.00 97.31 90 THR A C 1
ATOM 649 O O . THR A 1 90 ? 3.237 -10.722 -22.462 1.00 97.31 90 THR A O 1
ATOM 652 N N . TYR A 1 91 ? 3.704 -10.310 -20.307 1.00 96.50 91 TYR A N 1
ATOM 653 C CA . TYR A 1 91 ? 4.014 -8.889 -20.522 1.00 96.50 91 TYR A CA 1
ATOM 654 C C . TYR A 1 91 ? 5.484 -8.506 -20.334 1.00 96.50 91 TYR A C 1
ATOM 656 O O . TYR A 1 91 ? 5.821 -7.341 -20.572 1.00 96.50 91 TYR A O 1
ATOM 664 N N . GLY A 1 92 ? 6.352 -9.432 -19.916 1.00 97.25 92 GLY A N 1
ATOM 665 C CA . GLY A 1 92 ? 7.760 -9.152 -19.638 1.00 97.25 92 GLY A CA 1
ATOM 666 C C . GLY A 1 92 ? 7.919 -7.940 -18.718 1.00 97.25 92 GLY A C 1
ATOM 667 O O . GLY A 1 92 ? 7.174 -7.773 -17.756 1.00 97.25 92 GLY A O 1
ATOM 668 N N . GLU A 1 93 ? 8.828 -7.026 -19.052 1.00 94.94 93 GLU A N 1
ATOM 669 C CA . GLU A 1 93 ? 9.104 -5.815 -18.260 1.00 94.94 93 GLU A CA 1
ATOM 670 C C . GLU A 1 93 ? 7.871 -4.930 -17.998 1.00 94.94 93 GLU A C 1
ATOM 672 O O . GLU A 1 93 ? 7.800 -4.229 -16.986 1.00 94.94 93 GLU A O 1
ATOM 677 N N . ALA A 1 94 ? 6.856 -4.983 -18.866 1.00 96.81 94 ALA A N 1
ATOM 678 C CA . ALA A 1 94 ? 5.626 -4.219 -18.687 1.00 96.81 94 ALA A CA 1
ATOM 679 C C . ALA A 1 94 ? 4.679 -4.824 -17.633 1.00 96.81 94 ALA A C 1
ATOM 681 O O . ALA A 1 94 ? 3.706 -4.165 -17.250 1.00 96.81 94 ALA A O 1
ATOM 682 N N . ALA A 1 95 ? 4.934 -6.044 -17.149 1.00 97.56 95 ALA A N 1
ATOM 683 C CA . ALA A 1 95 ? 4.095 -6.728 -16.168 1.00 97.56 95 ALA A CA 1
ATOM 684 C C . ALA A 1 95 ? 3.974 -5.943 -14.858 1.00 97.56 95 ALA A C 1
ATOM 686 O O . ALA A 1 95 ? 2.863 -5.727 -14.372 1.00 97.56 95 ALA A O 1
ATOM 687 N N . GLY A 1 96 ? 5.098 -5.445 -14.329 1.00 96.62 96 GLY A N 1
ATOM 688 C CA . GLY A 1 96 ? 5.138 -4.623 -13.116 1.00 96.62 96 GLY A CA 1
ATOM 689 C C . GLY A 1 96 ? 4.285 -3.353 -13.236 1.00 96.62 96 GLY A C 1
ATOM 690 O O . GLY A 1 96 ? 3.310 -3.207 -12.498 1.00 96.62 96 GLY A O 1
ATOM 691 N N . PRO A 1 97 ? 4.558 -2.458 -14.205 1.00 97.81 97 PRO A N 1
ATOM 692 C CA . PRO A 1 97 ? 3.745 -1.262 -14.414 1.00 97.81 97 PRO A CA 1
ATOM 693 C C . PRO A 1 97 ? 2.261 -1.562 -14.667 1.00 97.81 97 PRO A C 1
ATOM 695 O O . PRO A 1 97 ? 1.393 -0.843 -14.164 1.00 97.81 97 PRO A O 1
ATOM 698 N N . ARG A 1 98 ? 1.930 -2.622 -15.416 1.00 98.00 98 ARG A N 1
ATOM 699 C CA . ARG A 1 98 ? 0.530 -3.027 -15.635 1.00 98.00 98 ARG A CA 1
ATOM 700 C C . ARG A 1 98 ? -0.137 -3.474 -14.340 1.00 98.00 98 ARG A C 1
ATOM 702 O O . ARG A 1 98 ? -1.275 -3.085 -14.083 1.00 98.00 98 ARG A O 1
ATOM 709 N N . ARG A 1 99 ? 0.568 -4.243 -13.513 1.00 98.12 99 ARG A N 1
ATOM 710 C CA . ARG A 1 99 ? 0.119 -4.637 -12.176 1.00 98.12 99 ARG A CA 1
ATOM 711 C C . ARG A 1 99 ? -0.113 -3.422 -11.286 1.00 98.12 99 ARG A C 1
ATOM 713 O O . ARG A 1 99 ? -1.170 -3.334 -10.672 1.00 98.12 99 ARG A O 1
ATOM 720 N N . ASN A 1 100 ? 0.793 -2.446 -11.281 1.00 98.25 100 ASN A N 1
ATOM 721 C CA . ASN A 1 100 ? 0.623 -1.208 -10.511 1.00 98.25 100 ASN A CA 1
ATOM 722 C C . ASN A 1 100 ? -0.662 -0.464 -10.910 1.00 98.25 100 ASN A C 1
ATOM 724 O O . ASN A 1 100 ? -1.403 0.008 -10.053 1.00 98.25 100 ASN A O 1
ATOM 728 N N . THR A 1 101 ? -0.990 -0.427 -12.207 1.00 98.44 101 THR A N 1
ATOM 729 C CA . THR A 1 101 ? -2.274 0.116 -12.679 1.00 98.44 101 THR A CA 1
ATOM 730 C C . THR A 1 101 ? -3.471 -0.693 -12.174 1.00 98.44 101 THR A C 1
ATOM 732 O O . THR A 1 101 ? -4.488 -0.096 -11.830 1.00 98.44 101 THR A O 1
ATOM 735 N N . LYS A 1 102 ? -3.378 -2.029 -12.121 1.00 98.50 102 LYS A N 1
ATOM 736 C CA . LYS A 1 102 ? -4.448 -2.878 -11.570 1.00 98.50 102 LYS A CA 1
ATOM 737 C C . LYS A 1 102 ? -4.664 -2.613 -10.075 1.00 98.50 102 LYS A C 1
ATOM 739 O O . LYS A 1 102 ? -5.814 -2.482 -9.679 1.00 98.50 102 LYS A O 1
ATOM 744 N N . ILE A 1 103 ? -3.591 -2.466 -9.289 1.00 98.56 103 ILE A N 1
ATOM 745 C CA . ILE A 1 103 ? -3.672 -2.113 -7.859 1.00 98.56 103 ILE A CA 1
ATOM 746 C C . ILE A 1 103 ? -4.412 -0.794 -7.670 1.00 98.56 103 ILE A C 1
ATOM 748 O O . ILE A 1 103 ? -5.427 -0.762 -6.986 1.00 98.56 103 ILE A O 1
ATOM 752 N N . VAL A 1 104 ? -3.948 0.278 -8.322 1.00 98.50 104 VAL A N 1
ATOM 753 C CA . VAL A 1 104 ? -4.537 1.618 -8.153 1.00 98.50 104 VAL A CA 1
ATOM 754 C C . VAL A 1 104 ? -6.007 1.651 -8.567 1.00 98.50 104 VAL A C 1
ATOM 756 O O . VAL A 1 104 ? -6.796 2.356 -7.960 1.00 98.50 104 VAL A O 1
ATOM 759 N N . ARG A 1 105 ? -6.396 0.884 -9.590 1.00 98.12 105 ARG A N 1
ATOM 760 C CA . ARG A 1 105 ? -7.800 0.799 -10.021 1.00 98.12 105 ARG A CA 1
ATOM 761 C C . ARG A 1 105 ? -8.686 -0.025 -9.091 1.00 98.12 105 ARG A C 1
ATOM 763 O O . ARG A 1 105 ? -9.901 0.096 -9.185 1.00 98.12 105 ARG A O 1
ATOM 770 N N . ARG A 1 106 ? -8.101 -0.922 -8.297 1.00 98.12 106 ARG A N 1
ATOM 771 C CA . ARG A 1 106 ? -8.832 -1.808 -7.385 1.00 98.12 106 ARG A CA 1
ATOM 772 C C . ARG A 1 106 ? -9.027 -1.188 -6.002 1.00 98.12 106 ARG A C 1
ATOM 774 O O . ARG A 1 106 ? -9.950 -1.600 -5.305 1.00 98.12 106 ARG A O 1
ATOM 781 N N . ALA A 1 107 ? -8.148 -0.265 -5.625 1.00 98.25 107 ALA A N 1
ATOM 782 C CA . ALA A 1 107 ? -8.114 0.362 -4.316 1.00 98.25 107 ALA A CA 1
ATOM 783 C C . ALA A 1 107 ? -8.831 1.716 -4.301 1.00 98.25 107 ALA A C 1
ATOM 785 O O . ALA A 1 107 ? -8.795 2.457 -5.281 1.00 98.25 107 ALA A O 1
ATOM 786 N N . ASP A 1 108 ? -9.419 2.039 -3.155 1.00 98.44 108 ASP A N 1
ATOM 787 C CA . ASP A 1 108 ? -10.022 3.340 -2.867 1.00 98.44 108 ASP A CA 1
ATOM 788 C C . ASP A 1 108 ? -8.986 4.325 -2.301 1.00 98.44 108 ASP A C 1
ATOM 790 O O . ASP A 1 108 ? -9.120 5.537 -2.466 1.00 98.44 108 ASP A O 1
ATOM 794 N N . ALA A 1 109 ? -7.936 3.798 -1.658 1.00 98.50 109 ALA A N 1
ATOM 795 C CA . ALA A 1 109 ? -6.828 4.564 -1.097 1.00 98.50 109 ALA A CA 1
ATOM 796 C C . ALA A 1 109 ? -5.502 3.790 -1.178 1.00 98.50 109 ALA A C 1
ATOM 798 O O . ALA A 1 109 ? -5.487 2.559 -1.259 1.00 98.50 109 ALA A O 1
ATOM 799 N N . VAL A 1 110 ? -4.373 4.505 -1.157 1.00 98.75 110 VAL A N 1
ATOM 800 C CA . VAL A 1 110 ? -3.023 3.924 -1.227 1.00 98.75 110 VAL A CA 1
ATOM 801 C C . VAL A 1 110 ? -2.193 4.351 -0.021 1.00 98.75 110 VAL A C 1
ATOM 803 O O . VAL A 1 110 ? -1.902 5.531 0.155 1.00 98.75 110 VAL A O 1
ATOM 806 N N . LEU A 1 111 ? -1.738 3.375 0.760 1.00 98.44 111 LEU A N 1
ATOM 807 C CA . LEU A 1 111 ? -0.683 3.523 1.754 1.00 98.44 111 LEU A CA 1
ATOM 808 C C . LEU A 1 111 ? 0.642 3.027 1.157 1.00 98.44 111 LEU A C 1
ATOM 810 O O . LEU A 1 111 ? 0.833 1.836 0.910 1.00 98.44 111 LEU A O 1
ATOM 814 N N . ALA A 1 112 ? 1.563 3.951 0.901 1.00 97.38 112 ALA A N 1
ATOM 815 C CA . ALA A 1 112 ? 2.840 3.672 0.263 1.00 97.38 112 ALA A CA 1
ATOM 816 C C . ALA A 1 112 ? 4.019 3.841 1.227 1.00 97.38 112 ALA A C 1
ATOM 818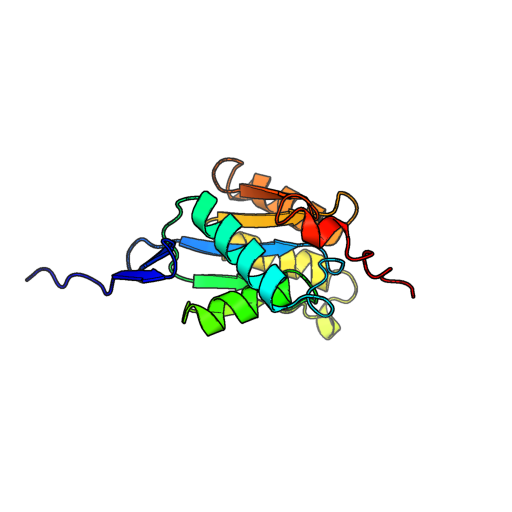 O O . ALA A 1 112 ? 4.138 4.861 1.902 1.00 97.38 112 ALA A O 1
ATOM 819 N N . PHE A 1 113 ? 4.947 2.887 1.195 1.00 96.00 113 PHE A N 1
ATOM 820 C CA . PHE A 1 113 ? 6.235 2.954 1.885 1.00 96.00 113 PHE A CA 1
ATOM 821 C C . PHE A 1 113 ? 7.364 3.099 0.863 1.00 96.00 113 PHE A C 1
ATOM 823 O O . PHE A 1 113 ? 7.616 2.195 0.056 1.00 96.00 113 PHE A O 1
ATOM 830 N N . TRP A 1 114 ? 8.044 4.243 0.862 1.00 93.06 114 TRP A N 1
ATOM 831 C CA . TRP A 1 114 ? 9.021 4.580 -0.170 1.00 93.06 114 TRP A CA 1
ATOM 832 C C . TRP A 1 114 ? 10.386 4.933 0.417 1.00 93.06 114 TRP A C 1
ATOM 834 O O . TRP A 1 114 ? 10.495 5.698 1.365 1.00 93.06 114 TRP A O 1
ATOM 844 N N . ASN A 1 115 ? 11.438 4.382 -0.182 1.00 88.00 115 ASN A N 1
ATOM 845 C CA . ASN A 1 115 ? 12.840 4.699 0.107 1.00 88.00 115 ASN A CA 1
ATOM 846 C C . ASN A 1 115 ? 13.400 5.774 -0.843 1.00 88.00 115 ASN A C 1
ATOM 848 O O . ASN A 1 115 ? 14.597 5.778 -1.115 1.00 88.00 115 ASN A O 1
ATOM 852 N N . GLU A 1 116 ? 12.528 6.576 -1.462 1.00 88.69 116 GLU A N 1
ATOM 853 C CA . GLU A 1 116 ? 12.855 7.624 -2.450 1.00 88.69 116 GLU A CA 1
ATOM 854 C C . GLU A 1 116 ? 13.480 7.144 -3.775 1.00 88.69 116 GLU A C 1
ATOM 856 O O . GLU A 1 116 ? 13.500 7.873 -4.768 1.00 88.69 116 GLU A O 1
ATOM 861 N N . THR A 1 117 ? 13.935 5.894 -3.844 1.00 89.00 117 THR A N 1
ATOM 862 C CA . THR A 1 117 ? 14.681 5.354 -4.986 1.00 89.00 117 THR A CA 1
ATOM 863 C C . THR A 1 117 ? 13.910 4.282 -5.749 1.00 89.00 117 THR A C 1
ATOM 865 O O . THR A 1 117 ? 14.096 4.164 -6.959 1.00 89.00 117 THR A O 1
ATOM 868 N N . SER A 1 118 ? 12.993 3.551 -5.098 1.00 91.62 118 SER A N 1
ATOM 869 C CA . SER A 1 118 ? 12.206 2.473 -5.714 1.00 91.62 118 SER A CA 1
ATOM 870 C C . SER A 1 118 ? 11.406 2.982 -6.924 1.00 91.62 118 SER A C 1
ATOM 872 O O . SER A 1 118 ? 10.443 3.746 -6.749 1.00 91.62 118 SER A O 1
ATOM 874 N N . PRO A 1 119 ? 11.741 2.546 -8.158 1.00 92.81 119 PRO A N 1
ATOM 875 C CA . PRO A 1 119 ? 11.028 2.975 -9.359 1.00 92.81 119 PRO A CA 1
ATOM 876 C C . PRO A 1 119 ? 9.588 2.460 -9.387 1.00 92.81 119 PRO A C 1
ATOM 878 O O . PRO A 1 119 ? 8.693 3.166 -9.848 1.00 92.81 119 PRO A O 1
ATOM 881 N N . GLY A 1 120 ? 9.364 1.247 -8.867 1.00 94.88 120 GLY A N 1
ATOM 882 C CA . GLY A 1 120 ? 8.043 0.625 -8.805 1.00 94.88 120 GLY A CA 1
ATOM 883 C C . GLY A 1 120 ? 7.093 1.381 -7.879 1.00 94.88 120 GLY A C 1
ATOM 884 O O . GLY A 1 120 ? 5.964 1.667 -8.266 1.00 94.88 120 GLY A O 1
ATOM 885 N N . THR A 1 121 ? 7.565 1.781 -6.694 1.00 95.88 121 THR A N 1
ATOM 886 C CA . THR A 1 121 ? 6.760 2.571 -5.750 1.00 95.88 121 THR A CA 1
ATOM 887 C C . THR A 1 121 ? 6.449 3.954 -6.316 1.00 95.88 121 THR A C 1
ATOM 889 O O . THR A 1 121 ? 5.308 4.406 -6.245 1.00 95.88 121 THR A O 1
ATOM 892 N N . ARG A 1 122 ? 7.437 4.605 -6.949 1.00 97.38 122 ARG A N 1
ATOM 893 C CA . ARG A 1 122 ? 7.247 5.896 -7.627 1.00 97.38 122 ARG A CA 1
ATOM 894 C C . ARG A 1 122 ? 6.185 5.815 -8.727 1.00 97.38 122 ARG A C 1
ATOM 896 O O . ARG A 1 122 ? 5.346 6.706 -8.829 1.00 97.38 122 ARG A O 1
ATOM 903 N N . ASP A 1 123 ? 6.217 4.761 -9.540 1.00 98.19 123 ASP A N 1
ATOM 904 C CA . ASP A 1 123 ? 5.220 4.518 -10.587 1.00 98.19 123 ASP A CA 1
ATOM 905 C C . ASP A 1 123 ? 3.808 4.325 -10.002 1.00 98.19 123 ASP A C 1
ATOM 907 O O . ASP A 1 123 ? 2.859 4.945 -10.488 1.00 98.19 123 ASP A O 1
ATOM 911 N N . THR A 1 124 ? 3.661 3.546 -8.924 1.00 98.19 124 THR A N 1
ATOM 912 C CA . THR A 1 124 ? 2.371 3.386 -8.233 1.00 98.19 124 THR A CA 1
ATOM 913 C C . THR A 1 124 ? 1.853 4.709 -7.669 1.00 98.19 124 THR A C 1
ATOM 915 O O . THR A 1 124 ? 0.693 5.040 -7.895 1.00 98.19 124 THR A O 1
ATOM 918 N N . LEU A 1 125 ? 2.705 5.504 -7.010 1.00 97.94 125 LEU A N 1
ATOM 919 C CA . LEU A 1 125 ? 2.340 6.822 -6.474 1.00 97.94 125 LEU A CA 1
ATOM 920 C C . LEU A 1 125 ? 1.874 7.785 -7.570 1.00 97.94 125 LEU A C 1
ATOM 922 O O . LEU A 1 125 ? 0.854 8.452 -7.415 1.00 97.94 125 LEU A O 1
ATOM 926 N N . ALA A 1 126 ? 2.584 7.843 -8.699 1.00 98.31 126 ALA A N 1
ATOM 927 C CA . ALA A 1 126 ? 2.194 8.693 -9.823 1.00 98.31 126 ALA A CA 1
ATOM 928 C C . ALA A 1 126 ? 0.814 8.303 -10.383 1.00 98.31 126 ALA A C 1
ATOM 930 O O . ALA A 1 126 ? -0.017 9.169 -10.657 1.00 98.31 126 ALA A O 1
ATOM 931 N N . LYS A 1 127 ? 0.548 6.998 -10.509 1.00 98.50 127 LYS A N 1
ATOM 932 C CA . LYS A 1 127 ? -0.754 6.476 -10.950 1.00 98.50 127 LYS A CA 1
ATOM 933 C C . LYS A 1 127 ? -1.855 6.755 -9.935 1.00 98.50 127 LYS A C 1
ATOM 935 O O . LYS A 1 127 ? -2.941 7.155 -10.338 1.00 98.50 127 LYS A O 1
ATOM 940 N N . ALA A 1 128 ? -1.571 6.575 -8.647 1.00 98.25 128 ALA A N 1
ATOM 941 C CA . ALA A 1 128 ? -2.510 6.852 -7.568 1.00 98.25 128 ALA A CA 1
ATOM 942 C C . ALA A 1 128 ? -2.935 8.322 -7.579 1.00 98.25 128 ALA A C 1
ATOM 944 O O . ALA A 1 128 ? -4.127 8.603 -7.608 1.00 98.25 128 ALA A O 1
ATOM 945 N N . ARG A 1 129 ? -1.982 9.258 -7.688 1.00 98.06 129 ARG A N 1
ATOM 946 C CA . ARG A 1 129 ? -2.287 10.698 -7.764 1.00 98.06 129 ARG A CA 1
ATOM 947 C C . ARG A 1 129 ? -3.198 11.045 -8.933 1.00 98.06 129 ARG A C 1
ATOM 949 O O . ARG A 1 129 ? -4.098 11.862 -8.792 1.00 98.06 129 ARG A O 1
ATOM 956 N N . ALA A 1 130 ? -2.979 10.405 -10.079 1.00 97.81 130 ALA A N 1
ATOM 957 C CA . ALA A 1 130 ? -3.774 10.645 -11.277 1.00 97.81 130 ALA A CA 1
ATOM 958 C C . ALA A 1 130 ? -5.202 10.073 -11.205 1.00 97.81 130 ALA A C 1
ATOM 960 O O . ALA A 1 130 ? -6.071 10.550 -11.930 1.00 97.81 130 ALA A O 1
ATOM 961 N N . VAL A 1 131 ? -5.439 9.036 -10.393 1.00 97.81 131 VAL A N 1
ATOM 962 C CA . VAL A 1 131 ? -6.718 8.302 -10.353 1.00 97.81 131 VAL A CA 1
ATOM 963 C C . VAL A 1 131 ? -7.536 8.616 -9.100 1.00 97.81 131 VAL A C 1
ATOM 965 O O . VAL A 1 131 ? -8.745 8.788 -9.209 1.00 97.81 131 VAL A O 1
ATOM 968 N N . LEU A 1 132 ? -6.890 8.682 -7.935 1.00 96.94 132 LEU A N 1
ATOM 969 C CA . LEU A 1 132 ? -7.532 8.794 -6.621 1.00 96.94 132 LEU A CA 1
ATOM 970 C C . LEU A 1 132 ? -7.469 10.21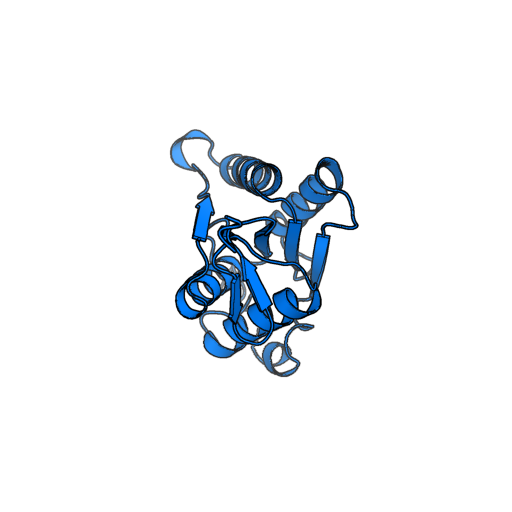9 -6.047 1.00 96.94 132 LEU A C 1
ATOM 972 O O . LEU A 1 132 ? -8.363 10.622 -5.310 1.00 96.94 132 LEU A O 1
ATOM 976 N N . GLY A 1 133 ? -6.435 10.986 -6.405 1.00 96.44 133 GLY A N 1
ATOM 977 C CA . GLY A 1 133 ? -6.123 12.280 -5.790 1.00 96.44 133 GLY A CA 1
ATOM 978 C C . GLY A 1 133 ? -5.240 12.154 -4.543 1.00 96.44 133 GLY A C 1
ATOM 979 O O . GLY A 1 133 ? -5.082 11.069 -3.986 1.00 96.44 133 GLY A O 1
ATOM 980 N N . ASP A 1 134 ? -4.626 13.265 -4.126 1.00 94.25 134 ASP A N 1
ATOM 981 C CA . ASP A 1 134 ? -3.647 13.272 -3.025 1.00 94.25 134 ASP A CA 1
ATOM 982 C C . ASP A 1 134 ? -4.272 12.940 -1.656 1.00 94.25 134 ASP A C 1
ATOM 984 O O . ASP A 1 134 ? -3.607 12.320 -0.830 1.00 94.25 134 ASP A O 1
ATOM 988 N N . ASP A 1 135 ? -5.551 13.266 -1.434 1.00 94.94 135 ASP A N 1
ATOM 989 C CA . ASP A 1 135 ? -6.252 12.998 -0.163 1.00 94.94 135 ASP A CA 1
ATOM 990 C C . ASP A 1 135 ? -6.403 11.496 0.140 1.00 94.94 135 ASP A C 1
ATOM 992 O O . ASP A 1 135 ? -6.550 11.103 1.295 1.00 94.94 135 ASP A O 1
ATOM 996 N N . GLN A 1 136 ? -6.330 10.652 -0.893 1.00 97.25 136 GLN A N 1
ATOM 997 C CA . GLN A 1 136 ? -6.435 9.194 -0.787 1.00 97.25 136 GLN A CA 1
ATOM 998 C C . GLN A 1 136 ? -5.070 8.501 -0.837 1.00 97.25 136 GLN A C 1
ATOM 1000 O O . GLN A 1 136 ? -4.969 7.310 -1.144 1.00 97.25 136 GLN A O 1
ATOM 1005 N N . ILE A 1 137 ? -3.995 9.245 -0.563 1.00 98.00 137 ILE A N 1
ATOM 1006 C CA . ILE A 1 137 ? -2.629 8.733 -0.574 1.00 98.00 137 ILE A CA 1
ATOM 1007 C C . ILE A 1 137 ? -1.944 9.075 0.744 1.00 98.00 137 ILE A C 1
ATOM 1009 O O . ILE A 1 137 ? -1.688 10.232 1.063 1.00 98.00 137 ILE A O 1
ATOM 1013 N N . ALA A 1 138 ? -1.550 8.037 1.472 1.00 96.81 138 ALA A N 1
ATOM 1014 C CA . ALA A 1 138 ? -0.668 8.143 2.618 1.00 96.81 138 ALA A CA 1
ATOM 1015 C C . ALA A 1 138 ? 0.729 7.663 2.209 1.00 96.81 138 ALA A C 1
ATOM 1017 O O . ALA A 1 138 ? 0.897 6.542 1.736 1.00 96.81 138 ALA A O 1
ATOM 1018 N N . LEU A 1 139 ? 1.744 8.509 2.385 1.00 94.44 139 LEU A N 1
ATOM 1019 C CA . LEU A 1 139 ? 3.144 8.167 2.127 1.00 94.44 139 LEU A CA 1
ATOM 1020 C C . LEU A 1 139 ? 3.910 8.068 3.451 1.00 94.44 139 LEU A C 1
ATOM 1022 O O . LEU A 1 139 ? 3.711 8.887 4.352 1.00 94.44 139 LEU A O 1
ATOM 1026 N N . ARG A 1 140 ? 4.781 7.065 3.562 1.00 92.81 140 ARG A N 1
ATOM 1027 C CA . ARG A 1 140 ? 5.728 6.869 4.665 1.00 92.81 140 ARG A CA 1
ATOM 1028 C C . ARG A 1 140 ? 7.125 6.598 4.113 1.00 92.81 140 ARG A C 1
ATOM 1030 O O . ARG A 1 140 ? 7.276 5.828 3.160 1.00 92.81 140 ARG A O 1
ATOM 1037 N N . GLY A 1 141 ? 8.144 7.213 4.703 1.00 85.25 141 GLY A N 1
ATOM 1038 C CA . GLY A 1 141 ? 9.534 6.872 4.443 1.00 85.25 141 GLY A CA 1
ATOM 1039 C C . GLY A 1 141 ? 9.893 5.514 5.043 1.00 85.25 141 GLY A C 1
ATOM 1040 O O . GLY A 1 141 ? 9.410 5.137 6.115 1.00 85.25 141 GLY A O 1
ATOM 1041 N N . ILE A 1 142 ? 10.771 4.772 4.369 1.00 73.44 142 ILE A N 1
ATOM 1042 C CA . ILE A 1 142 ? 11.410 3.585 4.956 1.00 73.44 142 ILE A CA 1
ATOM 1043 C C . ILE A 1 142 ? 12.453 4.087 5.961 1.00 73.44 142 ILE A C 1
ATOM 1045 O O . ILE A 1 142 ? 13.573 4.417 5.592 1.00 73.44 142 ILE A O 1
ATOM 1049 N N . GLY A 1 143 ? 12.006 4.257 7.206 1.00 59.22 143 GLY A N 1
ATOM 1050 C CA . GLY A 1 143 ? 12.733 4.906 8.302 1.00 59.22 143 GLY A CA 1
ATOM 1051 C C . GLY A 1 143 ? 11.830 5.771 9.192 1.00 59.22 143 GLY A C 1
ATOM 1052 O O . GLY A 1 143 ? 12.150 5.971 10.360 1.00 59.22 143 GLY A O 1
ATOM 1053 N N . ASP A 1 144 ? 10.676 6.213 8.678 1.00 53.38 144 ASP A N 1
ATOM 1054 C CA . ASP A 1 144 ? 9.668 6.957 9.454 1.00 53.38 144 ASP A CA 1
ATOM 1055 C C . ASP A 1 144 ? 8.786 6.031 10.304 1.00 53.38 144 ASP A C 1
ATOM 1057 O O . ASP A 1 144 ? 8.112 6.478 11.227 1.00 53.38 144 ASP A O 1
ATOM 1061 N N . ALA A 1 145 ? 8.749 4.741 9.959 1.00 52.91 145 ALA A N 1
ATOM 1062 C CA . ALA A 1 145 ? 7.787 3.793 10.511 1.00 52.91 145 ALA A CA 1
ATOM 1063 C C . ALA A 1 145 ? 8.216 3.163 11.854 1.00 52.91 145 ALA A C 1
ATOM 1065 O O . ALA A 1 145 ? 7.364 2.641 12.563 1.00 52.91 145 ALA A O 1
ATOM 1066 N N . ASP A 1 146 ? 9.508 3.234 12.202 1.00 52.41 146 ASP A N 1
ATOM 1067 C CA . ASP A 1 146 ? 10.092 2.927 13.520 1.00 52.41 146 ASP A CA 1
ATOM 1068 C C . ASP A 1 146 ? 11.573 3.385 13.485 1.00 52.41 146 ASP A C 1
ATOM 1070 O O . ASP A 1 146 ? 12.295 2.983 12.565 1.00 52.41 146 ASP A O 1
ATOM 1074 N N . PRO A 1 147 ? 12.067 4.214 14.425 1.00 53.78 147 PRO A N 1
ATOM 1075 C CA . PRO A 1 147 ? 13.486 4.576 14.490 1.00 53.78 147 PRO A CA 1
ATOM 1076 C C . PRO A 1 147 ? 14.424 3.360 14.613 1.00 53.78 147 PRO A C 1
ATOM 1078 O O . PRO A 1 147 ? 15.557 3.429 14.146 1.00 53.78 147 PRO A O 1
ATOM 1081 N N . ASP A 1 148 ? 13.967 2.225 15.148 1.00 51.34 148 ASP A N 1
ATOM 1082 C CA . ASP A 1 148 ? 14.757 0.988 15.193 1.00 51.34 148 ASP A CA 1
ATOM 1083 C C . ASP A 1 148 ? 14.833 0.281 13.825 1.00 51.34 148 ASP A C 1
ATOM 1085 O O . ASP A 1 148 ? 15.786 -0.458 13.576 1.00 51.34 148 ASP A O 1
ATOM 1089 N N . LEU A 1 149 ? 13.887 0.524 12.904 1.00 54.50 149 LEU A N 1
ATOM 1090 C CA . LEU A 1 149 ? 13.994 0.055 11.512 1.00 54.50 149 LEU A CA 1
ATOM 1091 C C . LEU A 1 149 ? 15.084 0.818 10.737 1.00 54.50 149 LEU A C 1
ATOM 1093 O O . LEU A 1 149 ? 15.533 0.326 9.706 1.00 54.50 149 LEU A O 1
ATOM 1097 N N . GLN A 1 150 ? 15.547 1.978 11.231 1.00 51.53 150 GLN A N 1
ATOM 1098 C CA . GLN A 1 150 ? 16.697 2.704 10.663 1.00 51.53 150 GLN A CA 1
ATOM 1099 C C . GLN A 1 150 ? 18.038 2.027 10.977 1.00 51.53 150 GLN A C 1
ATOM 1101 O O . GLN A 1 150 ? 19.028 2.286 10.298 1.00 51.53 150 GLN A O 1
ATOM 1106 N N . LEU A 1 151 ? 18.080 1.191 12.022 1.00 50.03 151 LEU A N 1
ATOM 1107 C CA . LEU A 1 151 ? 19.279 0.468 12.459 1.00 50.03 151 LEU A CA 1
ATOM 1108 C C . LEU A 1 151 ? 19.442 -0.883 11.760 1.00 50.03 151 LEU A C 1
ATOM 1110 O O . LEU A 1 151 ? 20.453 -1.558 11.952 1.00 50.03 151 LEU A O 1
ATOM 1114 N N . ILE A 1 152 ? 18.443 -1.292 10.978 1.00 53.94 152 ILE A N 1
ATOM 1115 C CA . ILE A 1 152 ? 18.537 -2.470 10.131 1.00 53.94 152 ILE A CA 1
ATOM 1116 C C . ILE A 1 152 ? 19.081 -1.993 8.796 1.00 53.94 152 ILE A C 1
ATOM 1118 O O . ILE A 1 152 ? 18.401 -1.257 8.079 1.00 53.94 152 ILE A O 1
ATOM 1122 N N . ASP A 1 153 ? 20.310 -2.397 8.480 1.00 48.19 153 ASP A N 1
ATOM 1123 C CA . ASP A 1 153 ? 20.909 -2.085 7.188 1.00 48.19 153 ASP A CA 1
ATOM 1124 C C . ASP A 1 153 ? 19.934 -2.506 6.073 1.00 48.19 153 ASP A C 1
ATOM 1126 O O . ASP A 1 153 ? 19.478 -3.657 6.064 1.00 48.19 153 ASP A O 1
ATOM 1130 N N . PRO A 1 154 ? 19.563 -1.595 5.152 1.00 47.81 154 PRO A N 1
ATOM 1131 C CA . PRO A 1 154 ? 18.716 -1.963 4.034 1.00 47.81 154 PRO A CA 1
ATOM 1132 C C . PRO A 1 154 ? 19.416 -3.074 3.255 1.00 47.81 154 PRO A C 1
ATOM 1134 O O . PRO A 1 154 ? 20.582 -2.933 2.883 1.00 47.81 154 PRO A O 1
ATOM 1137 N N . VAL A 1 155 ? 18.700 -4.171 3.000 1.00 49.59 155 VAL A N 1
ATOM 1138 C CA . VAL A 1 155 ? 19.192 -5.227 2.113 1.00 49.59 155 VAL A CA 1
ATOM 1139 C C . VAL A 1 155 ? 19.460 -4.580 0.759 1.00 49.59 155 VAL A C 1
ATOM 1141 O O . VAL A 1 155 ? 18.535 -4.059 0.125 1.00 49.59 155 VAL A O 1
ATOM 1144 N N . ASP A 1 156 ? 20.725 -4.556 0.338 1.00 48.06 156 ASP A N 1
ATOM 1145 C CA . ASP A 1 156 ? 21.075 -4.156 -1.019 1.00 48.06 156 ASP A CA 1
ATOM 1146 C C . ASP A 1 156 ? 20.412 -5.165 -1.963 1.00 48.06 156 ASP A C 1
ATOM 1148 O O . ASP A 1 156 ? 20.728 -6.353 -1.900 1.00 48.06 156 ASP A O 1
ATOM 1152 N N . PRO A 1 157 ? 19.496 -4.731 -2.842 1.00 42.28 157 PRO A N 1
ATOM 1153 C CA . PRO A 1 157 ? 18.823 -5.637 -3.763 1.00 42.28 157 PRO A CA 1
ATOM 1154 C C . PRO A 1 157 ? 19.775 -6.279 -4.793 1.00 42.28 157 PRO A C 1
ATOM 1156 O O . PRO A 1 157 ? 19.311 -7.072 -5.609 1.00 42.28 157 PRO A O 1
ATOM 1159 N N . ASN A 1 158 ? 21.067 -5.920 -4.792 1.00 45.91 158 ASN A N 1
ATOM 1160 C CA . ASN A 1 158 ? 22.115 -6.489 -5.640 1.00 45.91 158 ASN A CA 1
ATOM 1161 C C . ASN A 1 158 ? 23.207 -7.265 -4.869 1.00 45.91 158 ASN A C 1
ATOM 1163 O O . ASN A 1 158 ? 24.217 -7.611 -5.491 1.00 45.91 158 ASN A O 1
ATOM 1167 N N . GLN A 1 159 ? 23.052 -7.503 -3.560 1.00 43.28 159 GLN A N 1
ATOM 1168 C CA . GLN A 1 159 ? 23.918 -8.415 -2.790 1.00 43.28 159 GLN A CA 1
ATOM 1169 C C . GLN A 1 159 ? 23.390 -9.851 -2.827 1.00 43.28 159 GLN A C 1
ATOM 1171 O O . GLN A 1 159 ? 22.154 -10.036 -2.786 1.00 43.28 159 GLN A O 1
#

Foldseek 3Di:
DDPDFDWDDDVQAIETLPPAWAEEWEEDLLQPCVPPVPLLLQLSVVLNNVLVGRHQAYEAQPHHHRSSSSVVNCVVVVHHYHHQYFPCVVQNPCSLLVSLLVRLVRTLAYEYEYQPPDPSSVSSVVNNCVRNNPSRYHYDYQCRSDVVSVVPPRPDPVD

pLDDT: mean 87.54, std 16.43, range [39.53, 98.75]

Radius of gyration: 15.4 Å; chains: 1; bounding box: 59×28×38 Å

Organism: NCBI:txid2479928

InterPro domains:
  IPR057666 Smf/DprA, SLOG domain [PF02481] (20-74)